Protein AF-A0A920AC80-F1 (afdb_monomer)

Sequence (116 aa):
MCYFSSYWLYRSKFLEFDPDATIDNNLCLTPISLGCTDISFVEYNIDANVDDGSCITPVVMGCTDNTYLEYWSYDPLLFSISNLDPIANTDDGSCTYIILEGVQMKIMYNIMHLLM

Foldseek 3Di:
DAEDDPDVPPLVQAPPDDDPDDDGPVPSPHGADEWCCDPQAPRHDPSHDDYPPNRDHGADEWDQDPQAPGQWDADPVVRDIDGDVVGHPHYPPNRDGGNDPPPPVVVVVVVVVVVD

Radius of gyration: 25.51 Å; Cα contacts (8 Å, |Δi|>4): 200; chains: 1; bounding box: 60×17×68 Å

Structure (mmCIF, N/CA/C/O backbone):
data_AF-A0A920AC80-F1
#
_entry.id   AF-A0A920AC80-F1
#
loop_
_atom_site.group_PDB
_atom_site.id
_atom_site.type_symbol
_atom_site.label_atom_id
_atom_site.label_alt_id
_atom_site.label_comp_id
_atom_site.label_asym_id
_atom_site.label_entity_id
_atom_site.label_seq_id
_atom_site.pdbx_PDB_ins_code
_atom_site.Cartn_x
_atom_site.Cartn_y
_atom_site.Cartn_z
_atom_site.occupancy
_atom_site.B_iso_or_equiv
_atom_site.auth_seq_id
_atom_site.auth_comp_id
_atom_site.auth_asym_id
_atom_site.auth_atom_id
_atom_site.pdbx_PDB_model_num
ATOM 1 N N . MET A 1 1 ? 18.148 6.194 -28.141 1.00 65.19 1 MET A N 1
ATOM 2 C CA . MET A 1 1 ? 17.850 4.763 -28.052 1.00 65.19 1 MET A CA 1
ATOM 3 C C . MET A 1 1 ? 19.155 4.076 -27.751 1.00 65.19 1 MET A C 1
ATOM 5 O O . MET A 1 1 ? 20.158 4.369 -28.396 1.00 65.19 1 MET A O 1
ATOM 9 N N . CYS A 1 2 ? 19.169 3.290 -26.687 1.00 73.06 2 CYS A N 1
ATOM 10 C CA . CYS A 1 2 ? 20.386 2.646 -26.240 1.00 73.06 2 CYS A CA 1
ATOM 11 C C . CYS A 1 2 ? 20.587 1.334 -26.999 1.00 73.06 2 CYS A C 1
ATOM 13 O O . CYS A 1 2 ? 19.678 0.508 -27.027 1.00 73.06 2 CYS A O 1
ATOM 15 N N . TYR A 1 3 ? 21.763 1.161 -27.612 1.00 69.88 3 TYR A N 1
ATOM 16 C CA . TYR A 1 3 ? 22.018 0.093 -28.583 1.00 69.88 3 TYR A CA 1
ATOM 17 C C . TYR A 1 3 ? 23.122 -0.899 -28.173 1.00 69.88 3 TYR A C 1
ATOM 19 O O . TYR A 1 3 ? 24.049 -0.628 -27.404 1.00 69.88 3 TYR A O 1
ATOM 27 N N . PHE A 1 4 ? 22.991 -2.072 -28.779 1.00 64.75 4 PHE A N 1
ATOM 28 C CA . PHE A 1 4 ? 23.837 -3.245 -28.861 1.00 64.75 4 PHE A CA 1
ATOM 29 C C . PHE A 1 4 ? 25.264 -2.989 -29.385 1.00 64.75 4 PHE A C 1
ATOM 31 O O . PHE A 1 4 ? 25.531 -3.107 -30.575 1.00 64.75 4 PHE A O 1
ATOM 38 N N . SER A 1 5 ? 26.234 -2.695 -28.510 1.00 58.19 5 SER A N 1
ATOM 39 C CA . SER A 1 5 ? 27.632 -2.544 -28.975 1.00 58.19 5 SER A CA 1
ATOM 40 C C . SER A 1 5 ? 28.636 -3.588 -28.466 1.00 58.19 5 SER A C 1
ATOM 42 O O . SER A 1 5 ? 29.628 -3.836 -29.143 1.00 58.19 5 SER A O 1
ATOM 44 N N . SER A 1 6 ? 28.432 -4.265 -27.326 1.00 60.25 6 SER A N 1
ATOM 45 C CA . SER A 1 6 ? 29.349 -5.359 -26.883 1.00 60.25 6 SER A CA 1
ATOM 46 C C . SER A 1 6 ? 29.013 -5.982 -25.523 1.00 60.25 6 SER A C 1
ATOM 48 O O . SER A 1 6 ? 29.501 -7.064 -25.208 1.00 60.25 6 SER A O 1
ATOM 50 N N . TYR A 1 7 ? 28.163 -5.345 -24.716 1.00 60.56 7 TYR A N 1
ATOM 51 C CA . TYR A 1 7 ? 27.829 -5.788 -23.358 1.00 60.56 7 TYR A CA 1
ATOM 52 C C . TYR A 1 7 ? 26.361 -6.223 -23.285 1.00 60.56 7 TYR A C 1
ATOM 54 O O . TYR A 1 7 ? 25.507 -5.506 -22.765 1.00 60.56 7 TYR A O 1
ATOM 62 N N . TRP A 1 8 ? 26.094 -7.410 -23.843 1.00 59.16 8 TRP A N 1
ATOM 63 C CA . TRP A 1 8 ? 24.769 -8.010 -24.072 1.00 59.16 8 TRP A CA 1
ATOM 64 C C . TRP A 1 8 ? 23.836 -8.033 -22.840 1.00 59.16 8 TRP A C 1
ATOM 66 O O . TRP A 1 8 ? 22.625 -8.012 -23.008 1.00 59.16 8 TRP A O 1
ATOM 76 N N . LEU A 1 9 ? 24.371 -8.052 -21.611 1.00 60.41 9 LEU A N 1
ATOM 77 C CA . LEU A 1 9 ? 23.590 -8.225 -20.371 1.00 60.41 9 LEU A CA 1
ATOM 78 C C . LEU A 1 9 ? 23.446 -6.959 -19.513 1.00 60.41 9 LEU A C 1
ATOM 80 O O . LEU A 1 9 ? 22.655 -6.937 -18.573 1.00 60.41 9 LEU A O 1
ATOM 84 N N . TYR A 1 10 ? 24.241 -5.920 -19.778 1.00 66.81 10 TYR A N 1
ATOM 85 C CA . TYR A 1 10 ? 24.244 -4.725 -18.928 1.00 66.81 10 TYR A CA 1
ATOM 86 C C . TYR A 1 10 ? 23.140 -3.745 -19.330 1.00 66.81 10 TYR A C 1
ATOM 88 O O . TYR A 1 10 ? 22.478 -3.168 -18.474 1.00 66.81 10 TYR A O 1
ATOM 96 N N . ARG A 1 11 ? 22.918 -3.576 -20.638 1.00 74.19 11 ARG A N 1
ATOM 97 C CA . ARG A 1 11 ? 22.040 -2.524 -21.168 1.00 74.19 11 ARG A CA 1
ATOM 98 C C . ARG A 1 11 ? 20.557 -2.896 -21.200 1.00 74.19 11 ARG A C 1
ATOM 100 O O . ARG A 1 11 ? 19.741 -1.991 -21.187 1.00 74.19 11 ARG A O 1
ATOM 107 N N . SER A 1 12 ? 20.203 -4.183 -21.124 1.00 80.94 12 SER A N 1
ATOM 108 C CA . SER A 1 12 ? 18.806 -4.629 -20.966 1.00 80.94 12 SER A CA 1
ATOM 109 C C . SER A 1 12 ? 18.209 -4.292 -19.595 1.00 80.94 12 SER A C 1
ATOM 111 O O . SER A 1 12 ? 1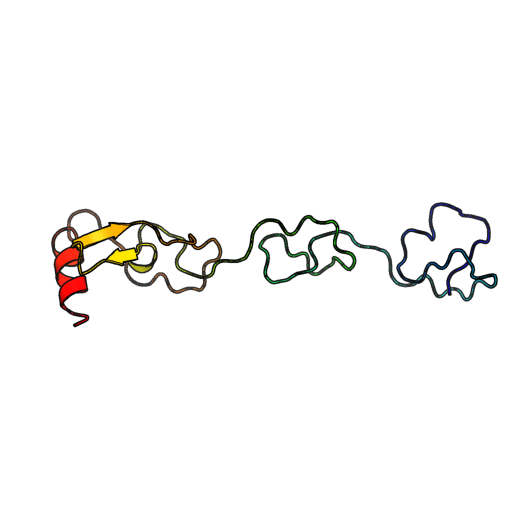7.027 -4.512 -19.366 1.00 80.94 12 SER A O 1
ATOM 113 N N . LYS A 1 13 ? 19.027 -3.791 -18.663 1.00 86.94 13 LYS A N 1
ATOM 114 C CA . LYS A 1 13 ? 18.599 -3.319 -17.344 1.00 86.94 13 LYS A CA 1
ATOM 115 C C . LYS A 1 13 ? 18.210 -1.838 -17.352 1.00 86.94 13 LYS A C 1
ATOM 117 O O . LYS A 1 13 ? 18.280 -1.217 -16.302 1.00 86.94 13 LYS A O 1
ATOM 122 N N . PHE A 1 14 ? 17.872 -1.259 -18.503 1.00 90.56 14 PHE A N 1
ATOM 123 C CA . PHE A 1 14 ? 17.499 0.151 -18.643 1.00 90.56 14 PHE A CA 1
ATOM 124 C C . PHE A 1 14 ? 16.211 0.286 -19.459 1.00 90.56 14 PHE A C 1
ATOM 126 O O . PHE A 1 14 ? 16.005 -0.485 -20.395 1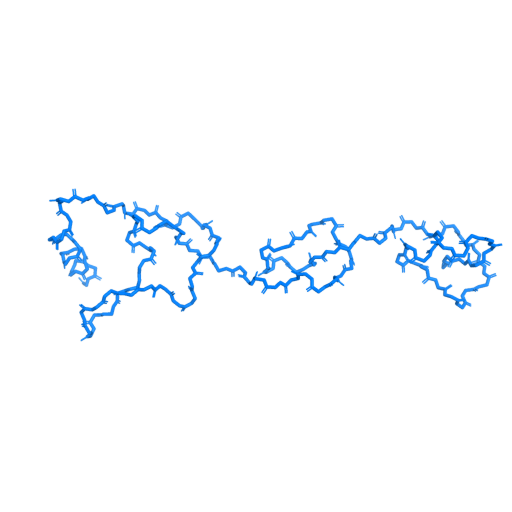.00 90.56 14 PHE A O 1
ATOM 133 N N . LEU A 1 15 ? 15.367 1.268 -19.131 1.00 90.56 15 LEU A N 1
ATOM 134 C CA . LEU A 1 15 ? 14.069 1.472 -19.795 1.00 90.56 15 LEU A CA 1
ATOM 135 C C . LEU A 1 15 ? 14.199 1.891 -21.264 1.00 90.56 15 LEU A C 1
ATOM 137 O O . LEU A 1 15 ? 13.358 1.548 -22.087 1.00 90.56 15 LEU A O 1
ATOM 141 N N . GLU A 1 16 ? 15.260 2.618 -21.613 1.00 89.94 16 GLU A N 1
ATOM 142 C CA . GLU A 1 16 ? 15.492 3.125 -22.971 1.00 89.94 16 GLU A CA 1
ATOM 143 C C . GLU A 1 16 ? 16.205 2.116 -23.890 1.00 89.94 16 GLU A C 1
ATOM 145 O O . GLU A 1 16 ? 16.692 2.486 -24.971 1.00 89.94 16 GLU A O 1
ATOM 150 N N . PHE A 1 17 ? 16.330 0.862 -23.441 1.00 87.69 17 PHE A N 1
ATOM 151 C CA . PHE A 1 17 ? 16.883 -0.225 -24.235 1.00 87.69 17 PHE A CA 1
ATOM 152 C C . PHE A 1 17 ? 15.960 -0.551 -25.409 1.00 87.69 17 PHE A C 1
ATOM 154 O O . PHE A 1 17 ? 14.781 -0.843 -25.228 1.00 87.69 17 PHE A O 1
ATOM 161 N N . ASP A 1 18 ? 16.529 -0.540 -26.611 1.00 85.06 18 ASP A N 1
ATOM 162 C CA . ASP A 1 18 ? 15.845 -0.930 -27.837 1.00 85.06 18 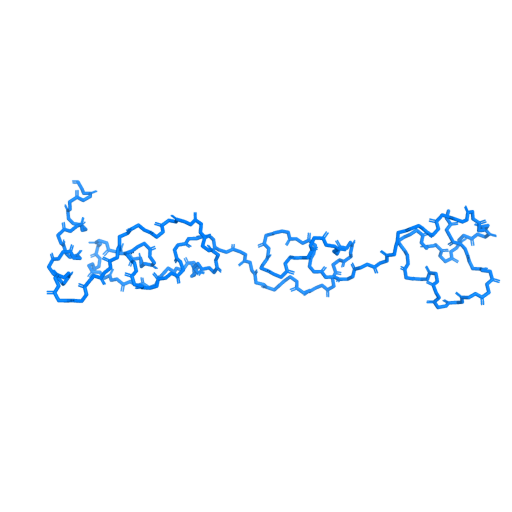ASP A CA 1
ATOM 163 C C . ASP A 1 18 ? 16.708 -1.979 -28.561 1.00 85.06 18 ASP A C 1
ATOM 165 O O . ASP A 1 18 ? 17.844 -1.667 -28.944 1.00 85.06 18 ASP A O 1
ATOM 169 N N . PRO A 1 19 ? 16.217 -3.225 -28.725 1.00 82.75 19 PRO A N 1
ATOM 170 C CA . PRO A 1 19 ? 16.966 -4.275 -29.407 1.00 82.75 19 PRO A CA 1
ATOM 171 C C . PRO A 1 19 ? 17.176 -4.000 -30.906 1.00 82.75 19 PRO A C 1
ATOM 173 O O . PRO A 1 19 ? 18.129 -4.540 -31.466 1.00 82.75 19 PRO A O 1
ATOM 176 N N . ASP A 1 20 ? 16.341 -3.158 -31.526 1.00 83.56 20 ASP A N 1
ATOM 177 C CA . ASP A 1 20 ? 16.371 -2.829 -32.959 1.00 83.56 20 ASP A CA 1
ATOM 178 C C . ASP A 1 20 ? 17.062 -1.493 -33.260 1.00 83.56 20 ASP A C 1
ATOM 180 O O . ASP A 1 20 ? 17.257 -1.135 -34.428 1.00 83.56 20 ASP A O 1
ATOM 184 N N . ALA A 1 21 ? 17.473 -0.748 -32.226 1.00 81.19 21 ALA A N 1
ATOM 185 C CA . ALA A 1 21 ? 18.350 0.397 -32.420 1.00 81.19 21 ALA A CA 1
ATOM 186 C C . ALA A 1 21 ? 19.604 -0.053 -33.190 1.00 81.19 21 ALA A C 1
ATOM 188 O O . ALA A 1 21 ? 19.939 -1.226 -33.207 1.00 81.19 21 ALA A O 1
ATOM 189 N N . THR A 1 22 ? 20.311 0.852 -33.861 1.00 76.06 22 THR A N 1
ATOM 190 C CA . THR A 1 22 ? 21.593 0.524 -34.529 1.00 76.06 22 THR A CA 1
ATOM 191 C C . THR A 1 22 ? 22.697 1.523 -34.196 1.00 76.06 22 THR A C 1
ATOM 193 O O . THR A 1 22 ? 23.829 1.404 -34.664 1.00 76.06 22 THR A O 1
ATOM 196 N N . ILE A 1 23 ? 22.361 2.540 -33.401 1.00 77.38 23 ILE A N 1
ATOM 197 C CA . ILE A 1 23 ? 23.229 3.645 -33.005 1.00 77.38 23 ILE A CA 1
ATOM 198 C C . ILE A 1 23 ? 23.096 3.795 -31.493 1.00 77.38 23 ILE A C 1
ATOM 200 O O . ILE A 1 23 ? 21.997 4.039 -30.997 1.00 77.38 23 ILE A O 1
ATOM 204 N N . ASP A 1 24 ? 24.209 3.670 -30.765 1.00 78.00 24 ASP A N 1
ATOM 205 C CA . ASP A 1 24 ? 24.235 3.988 -29.336 1.00 78.00 24 ASP A CA 1
ATOM 206 C C . ASP A 1 24 ? 24.399 5.496 -29.176 1.00 78.00 24 ASP A C 1
ATOM 208 O O . ASP A 1 24 ? 25.416 6.072 -29.565 1.00 78.00 24 ASP A O 1
ATOM 212 N N . ASN A 1 25 ? 23.381 6.140 -28.618 1.00 80.06 25 ASN A N 1
ATOM 213 C CA . ASN A 1 25 ? 23.413 7.564 -28.318 1.00 80.06 25 ASN A CA 1
ATOM 214 C C . ASN A 1 25 ? 23.652 7.858 -26.829 1.00 80.06 25 ASN A C 1
ATOM 216 O O . ASN A 1 25 ? 23.384 8.971 -26.383 1.00 80.06 25 ASN A O 1
ATOM 220 N N . ASN A 1 26 ? 24.152 6.874 -26.068 1.00 77.69 26 ASN A N 1
ATOM 221 C CA . ASN A 1 26 ? 24.425 6.966 -24.631 1.00 77.69 26 ASN A CA 1
ATOM 222 C C . ASN A 1 26 ? 23.211 7.395 -23.789 1.00 77.69 26 ASN A C 1
ATOM 224 O O . ASN A 1 26 ? 23.372 7.940 -22.701 1.00 77.69 26 ASN A O 1
ATOM 228 N N . LEU A 1 27 ? 21.991 7.116 -24.260 1.00 82.88 27 LEU A N 1
ATOM 229 C CA . LEU A 1 27 ? 20.758 7.425 -23.530 1.00 82.88 27 LEU A CA 1
ATOM 230 C C . LEU A 1 27 ? 20.242 6.268 -22.649 1.00 82.88 27 LEU A C 1
ATOM 232 O O . LEU A 1 27 ? 19.100 6.328 -22.215 1.00 82.88 27 LEU A O 1
ATOM 236 N N . CYS A 1 28 ? 21.047 5.231 -22.364 1.00 84.50 28 CYS A N 1
ATOM 237 C CA . CYS A 1 28 ? 20.756 4.286 -21.267 1.00 84.50 28 CYS A CA 1
ATOM 238 C C . CYS A 1 28 ? 20.963 5.012 -19.930 1.00 84.50 28 CYS A C 1
ATOM 240 O O . CYS A 1 28 ? 22.042 4.918 -19.339 1.00 84.50 28 CYS A O 1
ATOM 242 N N . LEU A 1 29 ? 19.974 5.787 -19.497 1.00 87.44 29 LEU A N 1
ATOM 243 C CA . LEU A 1 29 ? 20.101 6.636 -18.314 1.00 87.44 29 LEU A CA 1
ATOM 244 C C . LEU A 1 29 ? 19.285 6.120 -17.142 1.00 87.44 29 LEU A C 1
ATOM 246 O O . LEU A 1 29 ? 19.700 6.350 -16.010 1.00 87.44 29 LEU A O 1
ATOM 250 N N . THR A 1 30 ? 18.178 5.419 -17.402 1.00 91.38 30 THR A N 1
ATOM 251 C CA . THR A 1 30 ? 17.232 5.010 -16.363 1.00 91.38 30 THR A CA 1
ATOM 252 C C . THR A 1 30 ? 17.352 3.512 -16.096 1.00 91.38 30 THR A C 1
ATOM 254 O O . THR A 1 30 ? 16.833 2.716 -16.885 1.00 91.38 30 THR A O 1
ATOM 257 N N . PRO A 1 31 ? 18.043 3.085 -15.020 1.00 91.88 31 PRO A N 1
ATOM 258 C CA . PRO A 1 31 ? 18.097 1.679 -14.650 1.00 91.88 31 PRO A CA 1
ATOM 259 C C . PRO A 1 31 ? 16.701 1.168 -14.297 1.00 91.88 31 PRO A C 1
ATOM 261 O O . PRO A 1 31 ? 15.919 1.873 -13.662 1.00 91.88 31 PRO A O 1
ATOM 264 N N . ILE A 1 32 ? 16.403 -0.070 -14.671 1.00 94.25 32 ILE A N 1
ATOM 265 C CA . ILE A 1 32 ? 15.191 -0.771 -14.261 1.00 94.25 32 ILE A CA 1
ATOM 266 C C . ILE A 1 32 ? 15.292 -1.063 -12.768 1.00 94.25 32 ILE A C 1
ATOM 268 O O . ILE A 1 32 ? 16.265 -1.660 -12.300 1.00 94.25 32 ILE A O 1
ATOM 272 N N . SER A 1 33 ? 14.253 -0.664 -12.052 1.00 96.69 33 SER A N 1
ATOM 273 C CA . SER A 1 33 ? 14.023 -0.959 -10.649 1.00 96.69 33 SER A CA 1
ATOM 274 C C . SER A 1 33 ? 12.676 -1.662 -10.553 1.00 96.69 33 SER A C 1
ATOM 276 O O . SER A 1 33 ? 11.648 -1.101 -10.937 1.00 96.69 33 SER A O 1
ATOM 278 N N . LEU A 1 34 ? 12.713 -2.920 -10.123 1.00 97.31 34 LEU A N 1
ATOM 279 C CA . LEU A 1 34 ? 11.540 -3.782 -10.028 1.00 97.31 34 LEU A CA 1
ATOM 280 C C . LEU A 1 34 ? 10.866 -3.613 -8.666 1.00 97.31 34 LEU A C 1
ATOM 282 O O . LEU A 1 34 ? 11.545 -3.500 -7.642 1.00 97.31 34 LEU A O 1
ATOM 286 N N . GLY A 1 35 ? 9.542 -3.621 -8.672 1.00 97.94 35 GLY A N 1
ATOM 287 C CA . GLY A 1 35 ? 8.709 -3.613 -7.476 1.00 97.94 35 GLY A CA 1
ATOM 288 C C . GLY A 1 35 ? 7.312 -3.103 -7.796 1.00 97.94 35 GLY A C 1
ATOM 289 O O . GLY A 1 35 ? 7.046 -2.673 -8.917 1.00 97.94 35 GLY A O 1
ATOM 290 N N . CYS A 1 36 ? 6.426 -3.110 -6.805 1.00 98.38 36 CYS A N 1
ATOM 291 C CA . CYS A 1 36 ? 5.076 -2.606 -6.988 1.00 98.38 36 CYS A CA 1
ATOM 292 C C . CYS A 1 36 ? 5.091 -1.102 -7.294 1.00 98.38 36 CYS A C 1
ATOM 294 O O . CYS A 1 36 ? 5.550 -0.297 -6.482 1.00 98.38 36 CYS A O 1
ATOM 296 N N . THR A 1 37 ? 4.564 -0.717 -8.456 1.00 98.19 37 THR A N 1
ATOM 297 C CA . THR A 1 37 ? 4.500 0.691 -8.886 1.00 98.19 37 THR A CA 1
ATOM 298 C C . THR A 1 37 ? 3.170 1.370 -8.551 1.00 98.19 37 THR A C 1
ATOM 300 O O . THR A 1 37 ? 3.021 2.566 -8.795 1.00 98.19 37 THR A O 1
ATOM 303 N N . ASP A 1 38 ? 2.186 0.631 -8.032 1.00 98.19 38 ASP A N 1
ATOM 304 C CA . ASP A 1 38 ? 0.867 1.164 -7.675 1.00 98.19 38 ASP A CA 1
ATOM 305 C C . ASP A 1 38 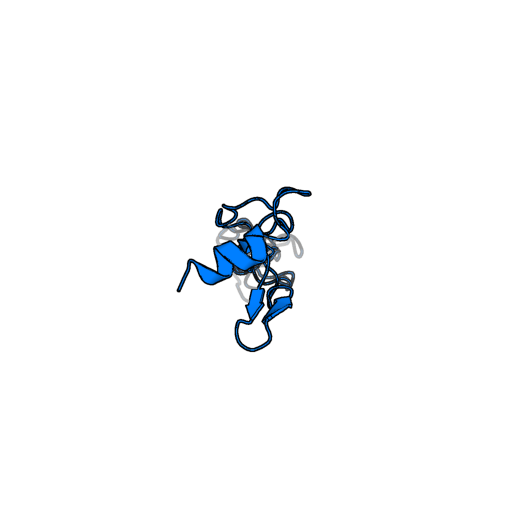? 0.814 1.539 -6.189 1.00 98.19 38 ASP A C 1
ATOM 307 O O . ASP A 1 38 ? 0.889 0.682 -5.312 1.00 98.19 38 ASP A O 1
ATOM 311 N N . ILE A 1 39 ? 0.648 2.834 -5.910 1.00 97.25 39 ILE A N 1
ATOM 312 C CA . ILE A 1 39 ? 0.555 3.393 -4.551 1.00 97.25 39 ILE A CA 1
ATOM 313 C C . ILE A 1 39 ? -0.664 2.891 -3.764 1.00 97.25 39 ILE A C 1
ATOM 315 O O . ILE A 1 39 ? -0.731 3.046 -2.547 1.00 97.25 39 ILE A O 1
ATOM 319 N N 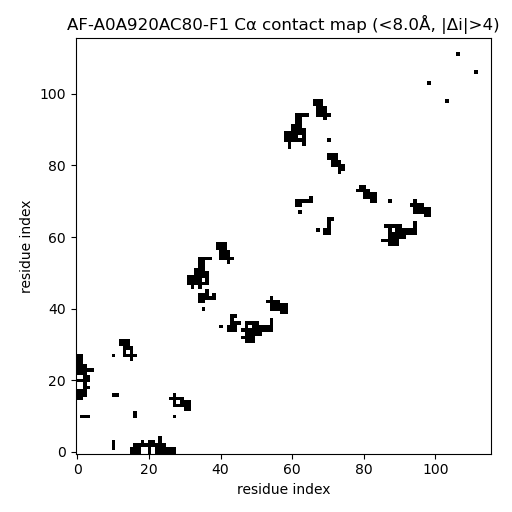. SER A 1 40 ? -1.635 2.290 -4.448 1.00 97.44 40 SER A N 1
ATOM 320 C CA . SER A 1 40 ? -2.843 1.731 -3.840 1.00 97.44 40 SER A CA 1
ATOM 321 C C . SER A 1 40 ? -2.594 0.384 -3.152 1.00 97.44 40 SER A C 1
ATOM 323 O O . SER A 1 40 ? -3.545 -0.211 -2.649 1.00 97.44 40 SER A O 1
ATOM 325 N N . PHE A 1 41 ? -1.353 -0.115 -3.135 1.00 98.31 41 PHE A N 1
ATOM 326 C CA . PHE A 1 41 ? -0.956 -1.388 -2.533 1.00 98.31 41 PHE A CA 1
ATOM 327 C C . PHE A 1 41 ? 0.088 -1.191 -1.429 1.00 98.31 41 PHE A C 1
ATOM 329 O O . PHE A 1 41 ? 0.916 -0.285 -1.487 1.00 98.31 41 PHE A O 1
ATOM 336 N N . VAL A 1 42 ? 0.062 -2.064 -0.420 1.00 97.50 42 VAL A N 1
ATOM 337 C CA . VAL A 1 42 ? 0.974 -2.011 0.737 1.00 97.50 42 VAL A CA 1
ATOM 338 C C . VAL A 1 42 ? 2.426 -2.219 0.307 1.00 97.50 42 VAL A C 1
ATOM 340 O O . VAL A 1 42 ? 3.341 -1.638 0.884 1.00 97.50 42 VAL A O 1
ATOM 343 N N . GLU A 1 43 ? 2.645 -3.027 -0.728 1.00 98.06 43 GLU A N 1
ATOM 344 C CA . GLU A 1 43 ? 3.970 -3.328 -1.267 1.00 98.06 43 GLU A CA 1
ATOM 345 C C . GLU A 1 43 ? 4.546 -2.215 -2.157 1.00 98.06 43 GLU A C 1
ATOM 347 O O . GLU A 1 43 ? 5.637 -2.394 -2.702 1.00 98.06 43 GLU A O 1
ATOM 352 N N . TYR A 1 44 ? 3.844 -1.082 -2.315 1.00 98.00 44 TYR A N 1
ATOM 353 C CA . TYR A 1 44 ? 4.290 0.040 -3.139 1.00 98.00 44 TYR A CA 1
ATOM 354 C C . TYR A 1 44 ? 5.739 0.435 -2.839 1.00 98.00 44 TYR A C 1
ATOM 356 O O . TYR A 1 44 ? 6.105 0.770 -1.708 1.00 98.00 44 TYR A O 1
ATOM 364 N N . ASN A 1 45 ? 6.557 0.455 -3.888 1.00 98.00 45 ASN A N 1
ATOM 365 C CA . ASN A 1 45 ? 7.938 0.891 -3.836 1.00 98.00 45 ASN A CA 1
ATOM 366 C C . ASN A 1 45 ? 8.107 2.156 -4.682 1.00 98.00 45 ASN A C 1
ATOM 368 O O . ASN A 1 45 ? 8.048 2.112 -5.908 1.00 98.00 45 ASN A O 1
ATOM 372 N N . ILE A 1 46 ? 8.390 3.280 -4.021 1.00 97.62 46 ILE A N 1
ATOM 373 C CA . ILE A 1 46 ? 8.587 4.579 -4.680 1.00 97.62 46 ILE A CA 1
ATOM 374 C C . ILE A 1 46 ? 9.785 4.612 -5.639 1.00 97.62 46 ILE A C 1
ATOM 376 O O . ILE A 1 46 ? 9.816 5.434 -6.553 1.00 97.62 46 ILE A O 1
ATOM 380 N N . ASP A 1 47 ? 10.756 3.721 -5.444 1.00 96.81 47 ASP A N 1
ATOM 381 C CA . ASP A 1 47 ? 11.931 3.609 -6.305 1.00 96.81 47 ASP A CA 1
ATOM 382 C C . ASP A 1 47 ? 11.706 2.637 -7.475 1.00 96.81 47 ASP A C 1
ATOM 384 O O . ASP A 1 47 ? 12.578 2.518 -8.340 1.00 96.81 47 ASP A O 1
ATOM 388 N N . ALA A 1 48 ? 10.582 1.910 -7.519 1.00 97.56 48 ALA A N 1
ATOM 389 C CA . ALA A 1 48 ? 10.260 1.009 -8.620 1.00 97.56 48 ALA A CA 1
ATOM 390 C C . ALA A 1 48 ? 9.749 1.789 -9.839 1.00 97.56 48 ALA A C 1
ATOM 392 O O . ALA A 1 48 ? 8.958 2.724 -9.730 1.00 97.56 48 ALA A O 1
ATOM 393 N N . ASN A 1 49 ? 10.199 1.387 -11.025 1.00 96.19 49 ASN A N 1
ATOM 394 C CA . ASN A 1 49 ? 9.772 1.967 -12.302 1.00 96.19 49 ASN A CA 1
ATOM 395 C C . ASN A 1 49 ? 9.229 0.930 -13.291 1.00 96.19 49 ASN A C 1
ATOM 397 O O . ASN A 1 49 ? 8.760 1.295 -14.369 1.00 96.19 49 ASN A O 1
ATOM 401 N N . VAL A 1 50 ? 9.273 -0.348 -12.919 1.00 97.06 50 VAL A N 1
ATOM 402 C CA . VAL A 1 50 ? 8.662 -1.455 -13.647 1.00 97.06 50 VAL A CA 1
ATOM 403 C C . VAL A 1 50 ? 7.961 -2.344 -12.632 1.00 97.06 50 VAL A C 1
ATOM 405 O O . VAL A 1 50 ? 8.606 -2.853 -11.715 1.00 97.06 50 VAL A O 1
ATOM 408 N N . ASP A 1 51 ? 6.656 -2.535 -12.826 1.00 97.56 51 ASP A N 1
ATOM 409 C CA . ASP A 1 51 ? 5.870 -3.465 -12.022 1.00 97.56 51 ASP A CA 1
ATOM 410 C C . ASP A 1 51 ? 6.361 -4.900 -12.243 1.00 97.56 51 ASP A C 1
ATOM 412 O O . ASP A 1 51 ? 6.476 -5.373 -13.378 1.00 97.56 51 ASP A O 1
ATOM 416 N N . ASP A 1 52 ? 6.666 -5.587 -11.149 1.00 97.62 52 ASP A N 1
ATOM 417 C CA . ASP A 1 52 ? 7.082 -6.988 -11.138 1.00 97.62 52 ASP A CA 1
ATOM 418 C C . ASP A 1 52 ? 5.965 -7.940 -10.685 1.00 97.62 52 ASP A C 1
ATOM 420 O O . ASP A 1 52 ? 6.194 -9.144 -10.548 1.00 97.62 52 ASP A O 1
ATOM 424 N N . GLY A 1 53 ? 4.751 -7.416 -10.481 1.00 97.50 53 GLY A N 1
ATOM 425 C CA . GLY A 1 53 ? 3.600 -8.174 -10.002 1.00 97.50 53 GLY A CA 1
ATOM 426 C C . GLY A 1 53 ? 3.609 -8.405 -8.491 1.00 97.50 53 GLY A C 1
ATOM 427 O O . GLY A 1 53 ? 2.845 -9.240 -8.007 1.00 97.50 53 GLY A O 1
ATOM 428 N N . SER A 1 54 ? 4.454 -7.693 -7.736 1.00 97.69 54 SER A N 1
ATOM 429 C CA . SER A 1 54 ? 4.458 -7.734 -6.266 1.00 97.69 54 SER A CA 1
ATOM 430 C C . SER A 1 54 ? 3.322 -6.943 -5.606 1.00 97.69 54 SER A C 1
ATOM 432 O O . SER A 1 54 ? 3.144 -7.064 -4.396 1.00 97.69 54 SER A O 1
ATOM 434 N N . CYS A 1 55 ? 2.521 -6.185 -6.366 1.00 97.94 55 CYS A N 1
ATOM 435 C CA . CYS A 1 55 ? 1.307 -5.525 -5.875 1.00 97.94 55 CYS A CA 1
ATOM 436 C C . CYS A 1 55 ? 0.217 -6.561 -5.539 1.00 97.94 55 CYS A C 1
ATOM 438 O O . CYS A 1 55 ? -0.607 -6.911 -6.388 1.00 97.94 55 CYS A O 1
ATOM 440 N N . ILE A 1 56 ? 0.217 -7.081 -4.309 1.00 97.94 56 ILE A N 1
ATOM 441 C CA . ILE A 1 56 ? -0.689 -8.165 -3.895 1.00 97.94 56 ILE A CA 1
ATOM 442 C C . ILE A 1 56 ? -1.740 -7.679 -2.905 1.00 97.94 56 ILE A C 1
ATOM 444 O O . ILE A 1 56 ? -2.892 -8.106 -2.995 1.00 97.94 56 ILE A O 1
ATOM 448 N N . THR A 1 57 ? -1.375 -6.788 -1.982 1.00 97.56 57 THR A N 1
ATOM 449 C CA . THR A 1 57 ? -2.246 -6.373 -0.880 1.00 97.56 57 THR A CA 1
ATOM 450 C C . THR A 1 57 ? -2.757 -4.949 -1.102 1.00 97.56 57 THR A C 1
ATOM 452 O O . THR A 1 57 ? -1.995 -4.002 -0.903 1.00 97.56 57 THR A O 1
ATOM 455 N N . PRO A 1 58 ? -4.036 -4.746 -1.475 1.00 97.62 58 PRO A N 1
ATOM 456 C CA . PRO A 1 58 ? -4.603 -3.407 -1.570 1.00 97.62 58 PRO A CA 1
ATOM 457 C C . PRO A 1 58 ? -4.560 -2.697 -0.216 1.00 97.62 58 PRO A C 1
ATOM 459 O O . PRO A 1 58 ? -4.804 -3.309 0.827 1.00 97.62 58 PRO A O 1
ATOM 462 N N . VAL A 1 59 ? -4.289 -1.399 -0.230 1.00 98.06 59 VAL A N 1
ATOM 463 C CA . VAL A 1 59 ? -4.381 -0.541 0.951 1.00 98.06 59 VAL A CA 1
ATOM 464 C C . VAL A 1 59 ? -5.845 -0.415 1.360 1.00 98.06 59 VAL A C 1
ATOM 466 O O . VAL A 1 59 ? -6.706 -0.035 0.566 1.00 98.06 59 VAL A O 1
ATOM 469 N N . VAL A 1 60 ? -6.118 -0.709 2.628 1.00 97.69 60 VAL A N 1
ATOM 470 C CA . VAL A 1 60 ? -7.410 -0.489 3.275 1.00 97.69 60 VAL A CA 1
ATOM 471 C C . VAL A 1 60 ? -7.161 0.427 4.463 1.00 97.69 60 VAL A C 1
ATOM 473 O O . VAL A 1 60 ? -6.550 0.022 5.455 1.00 97.69 60 VAL A O 1
ATOM 476 N N . MET A 1 61 ? -7.611 1.671 4.324 1.00 96.75 61 MET A N 1
ATOM 477 C CA . MET A 1 61 ? -7.458 2.708 5.341 1.00 96.75 61 MET A CA 1
ATOM 478 C C . MET A 1 61 ? -8.488 2.519 6.457 1.00 96.75 61 MET A C 1
ATOM 480 O O . MET A 1 61 ? -9.654 2.231 6.180 1.00 96.75 61 MET A O 1
ATOM 484 N N . GLY A 1 62 ? -8.063 2.703 7.702 1.00 95.56 62 GLY A N 1
ATOM 485 C CA . GLY A 1 62 ? -8.941 2.713 8.869 1.00 95.56 62 GLY A CA 1
ATOM 486 C C . GLY A 1 62 ? -8.192 2.364 10.148 1.00 95.56 62 GLY A C 1
ATOM 487 O O . GLY A 1 62 ? -6.974 2.189 10.141 1.00 95.56 62 GLY A O 1
ATOM 488 N N . CYS A 1 63 ? -8.921 2.210 11.251 1.00 95.69 63 CYS A N 1
ATOM 489 C CA . CYS A 1 63 ? -8.300 1.845 12.515 1.00 95.69 63 CYS A CA 1
ATOM 490 C C . CYS A 1 63 ? -7.785 0.398 12.476 1.00 95.69 63 CYS A C 1
ATOM 492 O O . CYS A 1 63 ? -8.548 -0.543 12.256 1.00 95.69 63 CYS A O 1
ATOM 494 N N . THR A 1 64 ? -6.482 0.219 12.703 1.00 96.44 64 THR A N 1
ATOM 495 C CA . THR A 1 64 ? -5.812 -1.096 12.654 1.00 96.44 64 THR A CA 1
ATOM 496 C C . THR A 1 64 ? -5.684 -1.765 14.025 1.00 96.44 64 THR A C 1
ATOM 498 O O . THR A 1 64 ? -5.302 -2.933 14.113 1.00 96.44 64 THR A O 1
ATOM 501 N N . ASP A 1 65 ? -6.029 -1.049 15.098 1.00 93.88 65 ASP A N 1
ATOM 502 C CA . ASP A 1 65 ? -5.905 -1.510 16.478 1.00 93.88 65 ASP A CA 1
ATOM 503 C C . ASP A 1 65 ? -7.260 -1.977 17.034 1.00 93.88 65 ASP A C 1
ATOM 505 O O . ASP A 1 65 ? -8.177 -1.188 17.260 1.00 93.88 65 ASP A O 1
ATOM 509 N N . ASN A 1 66 ? -7.369 -3.279 17.310 1.00 91.44 66 ASN A N 1
ATOM 510 C CA . ASN A 1 66 ? -8.590 -3.909 17.817 1.00 91.44 66 ASN A CA 1
ATOM 511 C C . ASN A 1 66 ? -8.984 -3.511 19.247 1.00 91.44 66 ASN A C 1
ATOM 513 O O . ASN A 1 66 ? -10.071 -3.872 19.708 1.00 91.44 66 ASN A O 1
ATOM 517 N N . THR A 1 67 ? -8.134 -2.751 19.939 1.00 89.44 67 THR A N 1
ATOM 518 C CA . THR A 1 67 ? -8.449 -2.155 21.236 1.00 89.44 67 THR A CA 1
ATOM 519 C C . THR A 1 67 ? -9.281 -0.878 21.114 1.00 89.44 67 THR A C 1
ATOM 521 O O . THR A 1 67 ? -9.694 -0.343 22.139 1.00 89.44 67 THR A O 1
ATOM 524 N N . TYR A 1 68 ? -9.582 -0.403 19.901 1.00 89.44 68 TYR 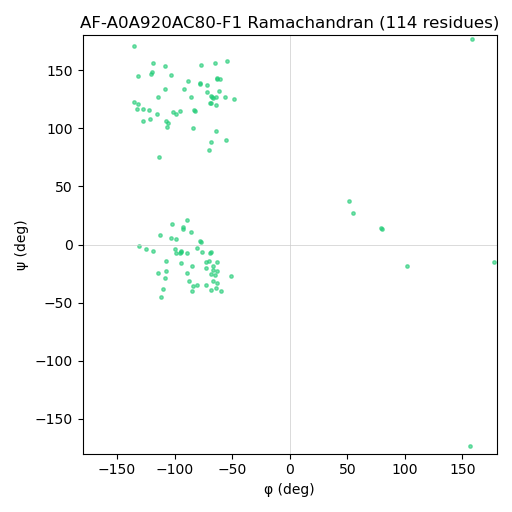A N 1
ATOM 525 C CA . TYR A 1 68 ? -10.399 0.786 19.641 1.00 89.44 68 TYR A CA 1
ATOM 526 C C . TYR A 1 68 ? -11.781 0.432 19.081 1.00 89.44 68 TYR A C 1
ATOM 528 O O . TYR A 1 68 ? -11.961 -0.606 18.446 1.00 89.44 68 TYR A O 1
ATOM 536 N N . LEU A 1 69 ? -12.775 1.300 19.302 1.00 87.56 69 LEU A N 1
ATOM 537 C CA . LEU A 1 69 ? -14.140 1.098 18.796 1.00 87.56 69 LEU A CA 1
ATOM 538 C C . LEU A 1 69 ? -14.196 1.102 17.263 1.00 87.56 69 LEU A C 1
ATOM 540 O O . LEU A 1 69 ? -14.930 0.313 16.678 1.00 87.56 69 LEU A O 1
ATOM 544 N N . GLU A 1 70 ? -13.407 1.957 16.618 1.00 90.44 70 GLU A N 1
ATOM 545 C CA . GLU A 1 70 ? -13.404 2.189 15.169 1.00 90.44 70 GLU A CA 1
ATOM 546 C C . GLU A 1 70 ? -12.848 1.013 14.356 1.00 90.44 70 GLU A C 1
ATOM 548 O O . GLU A 1 70 ? -13.059 0.950 13.148 1.00 90.44 70 GLU A O 1
ATOM 553 N N . TYR A 1 71 ? -12.170 0.066 15.008 1.00 90.88 71 TYR A N 1
ATOM 554 C CA . TYR A 1 71 ? -11.739 -1.186 14.384 1.00 90.88 71 TYR A CA 1
ATOM 555 C C . TYR A 1 71 ? -12.919 -2.113 14.047 1.00 90.88 71 TYR A C 1
ATOM 557 O O . TYR A 1 71 ? -12.827 -2.959 13.155 1.00 90.88 71 TYR A O 1
ATOM 565 N N . TRP A 1 72 ? -14.035 -1.980 14.768 1.00 90.00 72 TRP A N 1
ATOM 566 C CA . TRP A 1 72 ? -15.156 -2.910 14.700 1.00 90.00 72 TRP A CA 1
ATOM 567 C C . TRP A 1 72 ? -16.323 -2.349 13.884 1.00 90.00 72 TRP A C 1
ATOM 569 O O . TRP A 1 72 ? -16.641 -1.162 13.931 1.00 90.00 72 TRP A O 1
ATOM 579 N N . SER A 1 73 ? -17.022 -3.234 13.173 1.00 89.44 73 SER A N 1
ATOM 580 C CA . SER A 1 73 ? -18.299 -2.927 12.532 1.00 89.44 73 SER A CA 1
ATOM 581 C C . SER A 1 73 ? -19.451 -3.275 13.472 1.00 89.44 73 SER A C 1
ATOM 583 O O . SER A 1 73 ? -19.477 -4.361 14.054 1.00 89.44 73 SER A O 1
ATOM 585 N N . TYR A 1 74 ? -20.418 -2.369 13.609 1.00 85.56 74 TYR A N 1
ATOM 586 C CA . TYR A 1 74 ? -21.640 -2.602 14.374 1.00 85.56 74 TYR A CA 1
ATOM 587 C C . TYR A 1 74 ? -22.866 -2.606 13.459 1.00 85.56 74 TYR A C 1
ATOM 589 O O . TYR A 1 74 ? -23.117 -1.637 12.741 1.00 85.56 74 TYR A O 1
ATOM 597 N N . ASP A 1 75 ? -23.661 -3.674 13.543 1.00 83.50 75 ASP A N 1
ATOM 598 C CA . ASP A 1 75 ? -24.963 -3.776 12.888 1.00 83.50 75 ASP A CA 1
ATOM 599 C C . ASP A 1 75 ? -26.092 -3.458 13.894 1.00 83.50 75 ASP A C 1
ATOM 601 O O . ASP A 1 75 ? -26.341 -4.254 14.811 1.00 83.50 75 ASP A O 1
ATOM 605 N N . PRO A 1 76 ? -26.820 -2.334 13.733 1.00 84.00 76 PRO A N 1
ATOM 606 C CA . PRO A 1 76 ? -27.911 -1.956 14.628 1.00 84.00 76 PRO A CA 1
ATOM 607 C C . PRO A 1 76 ? -29.182 -2.798 14.471 1.00 84.00 76 PRO A C 1
ATOM 609 O O . PRO A 1 76 ? -30.004 -2.818 15.384 1.00 84.00 76 PRO A O 1
ATOM 612 N N . LEU A 1 77 ? -29.379 -3.477 13.339 1.00 86.81 77 LEU A N 1
ATOM 613 C CA . LEU A 1 77 ? -30.540 -4.341 13.108 1.00 86.81 77 LEU A CA 1
ATOM 614 C C . LEU A 1 77 ? -30.354 -5.703 13.773 1.00 86.81 77 LEU A C 1
ATOM 616 O O . LEU A 1 77 ? -31.321 -6.296 14.255 1.00 86.81 77 LEU A O 1
ATOM 620 N N . LEU A 1 78 ? -29.114 -6.191 13.796 1.00 86.25 78 LEU A N 1
ATOM 621 C CA . LEU A 1 78 ? -28.755 -7.485 14.375 1.00 86.25 78 LEU A CA 1
ATOM 622 C C . LEU A 1 78 ? -28.188 -7.380 15.794 1.00 86.25 78 LEU A C 1
ATOM 624 O O . LEU A 1 78 ? -28.003 -8.405 16.448 1.00 86.25 78 LEU A O 1
ATOM 628 N N . PHE A 1 79 ? -27.940 -6.161 16.282 1.00 82.38 79 PHE A N 1
ATOM 629 C CA . PHE A 1 79 ? -27.293 -5.895 17.570 1.00 82.38 79 PHE A CA 1
ATOM 630 C C . PHE A 1 79 ? -25.975 -6.667 17.727 1.00 82.38 79 PHE A C 1
ATOM 632 O O . PHE A 1 79 ? -25.653 -7.165 18.809 1.00 82.38 79 PHE A O 1
ATOM 639 N N . SER A 1 80 ? -25.225 -6.794 16.632 1.00 83.69 80 SER A N 1
ATOM 640 C CA . SER A 1 80 ? -24.016 -7.609 16.556 1.00 83.69 80 SER A CA 1
ATOM 641 C C . SER A 1 80 ? -22.805 -6.774 16.185 1.00 83.69 80 SER A C 1
ATOM 643 O O . SER A 1 80 ? -22.903 -5.835 15.397 1.00 83.69 80 SER A O 1
ATOM 645 N N . ILE A 1 81 ? -21.657 -7.167 16.728 1.00 86.88 81 ILE A N 1
ATOM 646 C CA . ILE A 1 81 ? -20.356 -6.600 16.392 1.00 86.88 81 ILE A CA 1
ATOM 647 C C . ILE A 1 81 ? -19.584 -7.633 15.579 1.00 86.88 81 ILE A C 1
ATOM 649 O O . ILE A 1 81 ? -19.543 -8.811 15.944 1.00 86.88 81 ILE A O 1
ATOM 653 N N . SER A 1 82 ? -18.979 -7.190 14.486 1.00 88.19 82 SER A N 1
ATOM 654 C CA . SER A 1 82 ? -18.128 -7.999 13.618 1.00 88.19 82 SER A CA 1
ATOM 655 C C . SER A 1 82 ? -16.864 -7.236 13.238 1.00 88.19 82 SER A C 1
ATOM 657 O O . SER A 1 82 ? -16.737 -6.038 13.484 1.00 88.19 82 SER A O 1
ATOM 659 N N . ASN A 1 83 ? -15.922 -7.929 12.605 1.00 88.44 83 ASN A N 1
ATOM 660 C CA . ASN A 1 83 ? -14.807 -7.258 11.944 1.00 88.44 83 ASN A CA 1
ATOM 661 C C . ASN A 1 83 ? -15.318 -6.405 10.773 1.00 88.44 83 ASN A C 1
ATOM 663 O O . ASN A 1 83 ? -16.381 -6.689 10.209 1.00 88.44 83 ASN A O 1
ATOM 667 N N . LEU A 1 84 ? -14.535 -5.393 10.399 1.00 88.81 84 LEU A N 1
ATOM 668 C CA . LEU A 1 84 ? -14.683 -4.718 9.114 1.00 88.81 84 LEU A CA 1
ATOM 669 C C . LEU A 1 84 ? -14.401 -5.697 7.966 1.00 88.81 84 LEU A C 1
ATOM 671 O O . LEU A 1 84 ? -13.514 -6.546 8.061 1.00 88.81 84 LEU A O 1
ATOM 675 N N . ASP A 1 85 ? -15.155 -5.554 6.882 1.00 91.56 85 ASP A N 1
ATOM 676 C CA . ASP A 1 85 ? -14.898 -6.223 5.611 1.00 91.56 85 ASP A CA 1
ATOM 677 C C . ASP A 1 85 ? -14.884 -5.155 4.505 1.00 91.56 85 ASP A C 1
ATOM 679 O O . ASP A 1 85 ? -15.944 -4.605 4.181 1.00 91.56 85 ASP A O 1
ATOM 683 N N . PRO A 1 86 ? -13.706 -4.795 3.965 1.00 93.12 86 PRO A N 1
ATOM 684 C CA . PRO A 1 86 ? -12.379 -5.353 4.259 1.00 93.12 86 PRO A CA 1
ATOM 685 C C . PRO A 1 86 ? -11.766 -4.854 5.587 1.00 93.12 86 PRO A C 1
ATOM 687 O O . PRO A 1 86 ? -12.064 -3.755 6.051 1.00 93.12 86 PRO A O 1
ATOM 690 N N . ILE A 1 87 ? -10.866 -5.649 6.183 1.00 93.88 87 ILE A N 1
ATOM 691 C CA . ILE A 1 87 ? -10.115 -5.266 7.394 1.00 93.88 87 ILE A CA 1
ATOM 692 C C . ILE A 1 87 ? -9.071 -4.202 7.032 1.00 93.88 87 ILE A C 1
ATOM 694 O O . ILE A 1 87 ? -8.293 -4.396 6.095 1.00 93.88 87 ILE A O 1
ATOM 698 N N . ALA A 1 88 ? -9.026 -3.109 7.798 1.00 96.56 88 ALA A N 1
ATOM 699 C CA . ALA A 1 88 ? -8.014 -2.071 7.640 1.00 96.56 88 ALA A CA 1
ATOM 700 C C . ALA A 1 88 ? -6.602 -2.624 7.883 1.00 96.56 88 ALA A C 1
ATOM 702 O O . ALA A 1 88 ? -6.344 -3.310 8.874 1.00 96.56 88 ALA A O 1
ATOM 703 N N . ASN A 1 89 ? -5.681 -2.310 6.976 1.00 96.31 89 ASN A N 1
ATOM 704 C CA . ASN A 1 89 ? -4.268 -2.692 7.060 1.00 96.31 89 ASN A CA 1
ATOM 705 C C . ASN A 1 89 ? -3.328 -1.483 7.124 1.00 96.31 89 ASN A C 1
ATOM 707 O O . ASN A 1 89 ? -2.127 -1.655 7.316 1.00 96.31 89 ASN A O 1
ATOM 711 N N . THR A 1 90 ? -3.873 -0.277 6.975 1.00 97.00 90 THR A N 1
ATOM 712 C CA . THR A 1 90 ? -3.127 0.975 7.002 1.00 97.00 90 THR A CA 1
ATOM 713 C C . THR A 1 90 ? -3.851 1.949 7.917 1.00 97.00 90 THR A C 1
ATOM 715 O O . THR A 1 90 ? -4.994 2.320 7.651 1.00 97.00 90 THR A O 1
ATOM 718 N N . ASP A 1 91 ? -3.188 2.339 9.006 1.00 96.38 91 ASP A N 1
ATOM 719 C CA . ASP A 1 91 ? -3.745 3.287 9.968 1.00 96.38 91 ASP A CA 1
ATOM 720 C C . ASP A 1 91 ? -3.849 4.682 9.346 1.00 96.38 91 ASP A C 1
ATOM 722 O O . ASP A 1 91 ? -2.856 5.258 8.896 1.00 96.38 91 ASP A O 1
ATOM 726 N N . ASP A 1 92 ? -5.063 5.221 9.320 1.00 96.25 92 ASP A N 1
ATOM 727 C CA . ASP A 1 92 ? -5.362 6.576 8.855 1.00 96.25 92 ASP A CA 1
ATOM 728 C C . ASP A 1 92 ? -5.509 7.582 10.008 1.00 96.25 92 ASP A C 1
ATOM 730 O O . ASP A 1 92 ? -5.829 8.751 9.779 1.00 96.25 92 ASP A O 1
ATOM 734 N N . GLY A 1 93 ? -5.259 7.146 11.248 1.00 95.75 93 GLY A N 1
ATOM 735 C CA . GLY A 1 93 ? -5.411 7.957 12.451 1.00 95.75 93 GLY A CA 1
ATOM 736 C C . GLY A 1 93 ? -6.855 8.060 12.943 1.00 95.75 93 GLY A C 1
ATOM 737 O O . GLY A 1 93 ? -7.143 8.911 13.786 1.00 95.75 93 GLY A O 1
ATOM 738 N N . SER A 1 94 ? -7.770 7.222 12.443 1.00 93.25 94 SER A N 1
ATOM 739 C CA . SER A 1 94 ? -9.167 7.183 12.902 1.00 93.25 94 SER A CA 1
ATOM 740 C C . SER A 1 94 ? -9.362 6.553 14.289 1.00 93.25 94 SER A C 1
ATOM 742 O O . SER A 1 94 ? -10.413 6.765 14.896 1.00 93.25 94 SER A O 1
ATOM 744 N N . CYS A 1 95 ? -8.375 5.831 14.835 1.00 93.50 95 CYS A N 1
ATOM 745 C CA . CYS A 1 95 ? -8.449 5.214 16.166 1.00 93.50 95 CYS A CA 1
ATOM 746 C C . CYS A 1 95 ? -8.570 6.271 17.286 1.00 93.50 95 CYS A C 1
ATOM 748 O O . CYS A 1 95 ? -7.567 6.822 17.749 1.00 93.50 95 CYS A O 1
ATOM 750 N N . THR A 1 96 ? -9.792 6.544 17.757 1.00 91.19 96 THR A N 1
ATOM 751 C CA . THR A 1 96 ? -10.047 7.608 18.746 1.00 91.19 96 THR A CA 1
ATOM 752 C C . THR A 1 96 ? -10.475 7.047 20.099 1.00 91.19 96 THR A C 1
ATOM 754 O O . THR A 1 96 ? -9.957 7.477 21.135 1.00 91.19 96 THR A O 1
ATOM 757 N N . TYR A 1 97 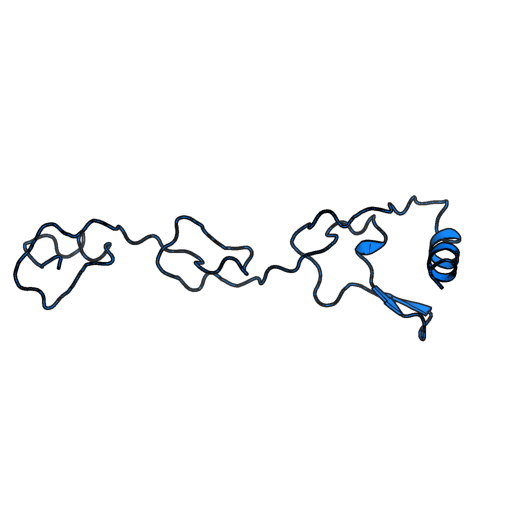? -11.394 6.079 20.129 1.00 87.31 97 TYR A N 1
ATOM 758 C CA . TYR A 1 97 ? -11.996 5.602 21.378 1.00 87.31 97 TYR A CA 1
ATOM 759 C C . TYR A 1 97 ? -11.475 4.226 21.810 1.00 87.31 97 TYR A C 1
ATOM 761 O O . TYR A 1 97 ? -11.916 3.197 21.307 1.00 87.31 97 TYR A O 1
ATOM 769 N N . ILE A 1 98 ? -10.596 4.203 22.818 1.00 88.19 98 ILE A N 1
ATOM 770 C CA . ILE A 1 98 ? -10.071 2.960 23.405 1.00 88.19 98 ILE A CA 1
ATOM 771 C C . ILE A 1 98 ? -11.119 2.213 24.253 1.00 88.19 98 ILE A C 1
ATOM 773 O O . ILE A 1 98 ? -11.832 2.791 25.083 1.00 88.19 98 ILE A O 1
ATOM 777 N N . ILE A 1 99 ? -11.160 0.895 24.093 1.00 82.50 99 ILE A N 1
ATOM 778 C CA . ILE A 1 99 ? -11.970 -0.049 24.858 1.00 82.50 99 ILE A CA 1
ATOM 779 C C . ILE A 1 99 ? -11.211 -0.390 26.148 1.00 82.50 99 ILE A C 1
ATOM 781 O O . ILE A 1 99 ? -10.290 -1.201 26.165 1.00 82.50 99 ILE A O 1
ATOM 785 N N . LEU A 1 100 ? -11.595 0.229 27.267 1.00 80.06 100 LEU A N 1
ATOM 786 C CA . LEU A 1 100 ? -11.044 -0.111 28.583 1.00 80.06 100 LEU A CA 1
ATOM 787 C C . LEU A 1 100 ? -11.773 -1.330 29.172 1.00 80.06 100 LEU A C 1
ATOM 789 O O . LEU A 1 100 ? -12.972 -1.255 29.485 1.00 80.06 100 LEU A O 1
ATOM 793 N N . GLU A 1 101 ? -11.053 -2.442 29.358 1.00 63.06 101 GLU A N 1
ATOM 794 C CA . GLU A 1 101 ? -11.587 -3.631 30.031 1.00 63.06 101 GLU A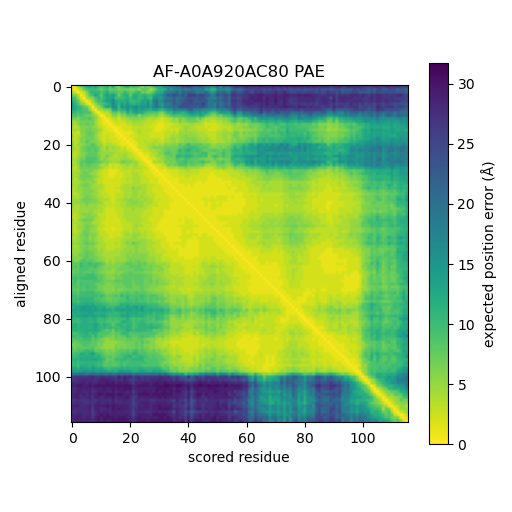 CA 1
ATOM 795 C C . GLU A 1 101 ? -12.100 -3.276 31.439 1.00 63.06 101 GLU A C 1
ATOM 797 O O . GLU A 1 101 ? -11.410 -2.664 32.253 1.00 63.06 101 GLU A O 1
ATOM 802 N N . GLY A 1 102 ? -13.356 -3.642 31.719 1.00 56.75 102 GLY A N 1
ATOM 803 C CA . GLY A 1 102 ? -14.009 -3.455 33.021 1.00 56.75 102 GLY A CA 1
ATOM 804 C C . GLY A 1 102 ? -14.993 -2.282 33.128 1.00 56.75 102 GLY A C 1
ATOM 805 O O . GLY A 1 102 ? -15.860 -2.316 33.998 1.00 56.75 102 GLY A O 1
ATOM 806 N N . VAL A 1 103 ? -14.950 -1.290 32.230 1.00 54.44 103 VAL A N 1
ATOM 807 C CA . VAL A 1 103 ? -15.919 -0.165 32.228 1.00 54.44 103 VAL A CA 1
ATOM 808 C C . VAL A 1 103 ? -16.915 -0.271 31.059 1.00 54.44 103 VAL A C 1
ATOM 810 O O . VAL A 1 103 ? -18.034 0.237 31.135 1.00 54.44 103 VAL A O 1
ATOM 813 N N . GLN A 1 104 ? -16.560 -0.983 29.984 1.00 54.34 104 GLN A N 1
ATOM 814 C CA . GLN A 1 104 ? -17.168 -0.751 28.671 1.00 54.34 104 GLN A CA 1
ATOM 815 C C . GLN A 1 104 ? -18.062 -1.858 28.091 1.00 54.34 104 GLN A C 1
ATOM 817 O O . GLN A 1 104 ? -18.578 -1.648 27.005 1.00 54.34 104 GLN A O 1
ATOM 822 N N . MET A 1 105 ? -18.431 -2.938 28.800 1.00 51.44 105 MET A N 1
ATOM 823 C CA . MET A 1 105 ? -19.602 -3.717 28.328 1.00 51.44 105 MET A CA 1
ATOM 824 C C . MET A 1 105 ? -20.898 -2.894 28.406 1.00 51.44 105 MET A C 1
ATOM 826 O O .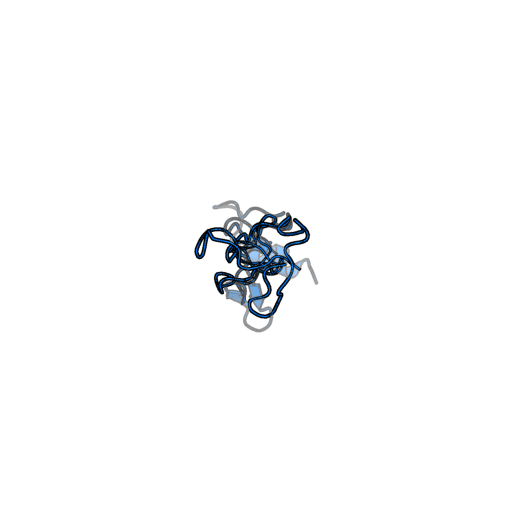 MET A 1 105 ? -21.813 -3.124 27.634 1.00 51.44 105 MET A O 1
ATOM 830 N N . LYS A 1 106 ? -20.990 -1.901 29.302 1.00 50.25 106 LYS A N 1
ATOM 831 C CA . LYS A 1 106 ? -22.160 -1.007 29.391 1.00 50.25 106 LYS A CA 1
ATOM 832 C C . LYS A 1 106 ? -22.032 0.231 28.501 1.00 50.25 106 LYS A C 1
ATOM 834 O O . LYS A 1 106 ? -23.039 0.812 28.115 1.00 50.25 106 LYS A O 1
ATOM 839 N N . ILE A 1 107 ? -20.803 0.624 28.173 1.00 50.75 107 ILE A N 1
ATOM 840 C CA . ILE A 1 107 ? -20.513 1.786 27.331 1.00 50.75 107 ILE A CA 1
ATOM 841 C C . ILE A 1 107 ? -20.505 1.407 25.840 1.00 50.75 107 ILE A C 1
ATOM 843 O O . ILE A 1 107 ? -21.003 2.193 25.052 1.00 50.75 107 ILE A O 1
ATOM 847 N N . MET A 1 108 ? -20.117 0.189 25.452 1.00 54.31 108 MET A N 1
ATOM 848 C CA . MET A 1 108 ? -20.287 -0.309 24.078 1.00 54.31 108 MET A CA 1
ATOM 849 C C . MET A 1 108 ? -21.773 -0.329 23.666 1.00 54.31 108 MET A C 1
ATOM 851 O O . MET A 1 108 ? -22.114 0.139 22.589 1.00 54.31 108 MET A O 1
ATOM 855 N N . TYR A 1 109 ? -22.686 -0.721 24.568 1.00 52.66 109 TYR A N 1
ATOM 856 C CA . TYR A 1 109 ? -24.135 -0.580 24.343 1.00 52.66 109 TYR A CA 1
ATOM 857 C C . TYR A 1 109 ? -24.646 0.875 24.447 1.00 52.66 109 TYR A C 1
ATOM 859 O O . TYR A 1 109 ? -25.557 1.241 23.710 1.00 52.66 109 TYR A O 1
ATOM 867 N N . ASN A 1 110 ? -24.093 1.722 25.332 1.00 50.69 110 ASN A N 1
ATOM 868 C CA . ASN A 1 110 ? -24.592 3.094 25.537 1.00 50.69 110 ASN A CA 1
ATOM 869 C C . ASN A 1 110 ? -24.035 4.136 24.544 1.00 50.69 110 ASN A C 1
ATOM 871 O O . ASN A 1 110 ? -24.778 5.033 24.162 1.00 50.69 110 ASN A O 1
ATOM 875 N N . ILE A 1 111 ? -22.774 4.047 24.105 1.00 52.31 111 ILE A N 1
ATOM 876 C CA . ILE A 1 111 ? -22.191 4.933 23.075 1.00 52.31 111 ILE A CA 1
ATOM 877 C C . ILE A 1 111 ? -22.841 4.651 21.719 1.00 52.31 111 ILE A C 1
ATOM 879 O O . ILE A 1 111 ? -23.198 5.591 21.015 1.00 52.31 111 ILE A O 1
ATOM 883 N N . MET A 1 112 ? -23.110 3.381 21.397 1.00 53.56 112 MET A N 1
ATOM 884 C CA . MET A 1 112 ? -23.825 2.997 20.172 1.00 53.56 112 MET A CA 1
ATOM 885 C C . MET A 1 112 ? -25.298 3.443 20.149 1.00 53.56 112 MET A C 1
ATOM 887 O O . MET A 1 112 ? -25.885 3.524 19.076 1.00 53.56 112 MET A O 1
ATOM 891 N N . HIS A 1 113 ? -25.890 3.776 21.302 1.00 50.06 113 HIS A N 1
ATOM 892 C CA . HIS A 1 113 ? -27.247 4.329 21.397 1.00 50.06 113 HIS A CA 1
ATOM 893 C C . HIS A 1 113 ? -27.274 5.876 21.430 1.00 50.06 113 HIS A C 1
ATOM 895 O O . HIS A 1 113 ? -28.330 6.471 21.225 1.00 50.06 113 HIS A O 1
ATOM 901 N N . LEU A 1 114 ? -26.136 6.535 21.693 1.00 43.94 114 LEU A N 1
ATOM 902 C CA . LEU A 1 114 ? -25.992 8.000 21.799 1.00 43.94 114 LEU A CA 1
ATOM 903 C C . LEU A 1 114 ? -25.545 8.681 20.490 1.00 43.94 114 LEU A C 1
ATOM 905 O O . LEU A 1 114 ? -25.508 9.907 20.436 1.00 43.94 114 LEU A O 1
ATOM 909 N N . LEU A 1 115 ? -25.213 7.906 19.451 1.00 48.94 115 LEU A N 1
ATOM 910 C CA . LEU A 1 115 ? -24.955 8.388 18.083 1.00 48.94 115 LEU A CA 1
ATOM 911 C C . LEU A 1 115 ? -26.216 8.365 17.185 1.00 48.94 115 LEU A C 1
ATOM 913 O O . LEU A 1 115 ? -26.104 8.517 15.969 1.00 48.94 115 LEU A O 1
ATOM 917 N N . MET A 1 116 ? -27.401 8.187 17.784 1.00 50.94 116 MET A N 1
ATOM 918 C CA . MET A 1 116 ? -28.721 8.400 17.168 1.00 50.94 116 MET A CA 1
ATOM 919 C C . MET A 1 116 ? -29.311 9.750 17.576 1.00 50.94 116 MET A C 1
ATOM 921 O O . MET A 1 116 ? -29.178 10.108 18.768 1.00 50.94 116 MET A O 1
#

Nearest PDB structures (foldseek):
  8i9r-assembly1_Cx  TM=4.045E-01  e=6.623E+00  Thermochaetoides thermophila DSM 1495

Secondary structure (DSSP, 8-state):
-B--SS-TTTGGGBTTB-TT--S--S---SB--BSB--TTBTTB-TT--B--S---SB--BS---TTBGGGEEEETTTTEEEE-SSPP-B--S----B--TTT-HHHHHHHHHH--

pLDDT: mean 83.44, std 15.78, range [43.94, 98.38]

Solvent-accessible surface area (backbone atoms only — not comparable to full-atom values): 7009 Å² total; per-residue (Å²): 81,20,35,92,81,82,61,86,78,66,53,76,44,20,74,43,45,34,96,82,44,90,55,67,69,80,48,64,73,49,69,66,26,75,25,10,60,50,80,63,19,72,52,41,32,92,79,24,80,38,68,67,74,57,60,74,47,70,62,30,72,28,24,62,50,82,57,22,58,62,30,48,35,75,41,86,91,73,74,42,78,44,74,42,88,76,63,36,76,34,72,70,77,59,61,75,52,72,65,54,89,92,68,34,84,64,41,60,60,45,55,70,59,65,80,107

Mean predicted aligned error: 9.37 Å